Protein AF-A0A661R7Y7-F1 (afdb_monomer_lite)

Sequence (120 aa):
MWLTDNFLKPVYEVWMWEAVSSGRIAAPGFFADPGLRAAYLGAMFVGPSKGQIDEKKEVEAAKLRLDTHLTTLEQETVAMNGGDWEKNHMQQVKERKKQMDDGLINEPDLEDNNNGNTIE

Secondary structure (DSSP, 8-state):
-HHIIIIIHHHHHHHHHHHHHTTSS--TTTTT-HHHHHHHT------PPPPPS-HHHHHHHHHHHHHTTSS-HHHHHHHHHS--HHHHHHHHHHHHHHHHHTTS-PSP----S-------

Structure (mmCIF, N/CA/C/O backbone):
data_AF-A0A661R7Y7-F1
#
_entry.id   AF-A0A661R7Y7-F1
#
loop_
_atom_site.group_PDB
_atom_site.id
_atom_site.type_symbol
_atom_site.label_atom_id
_atom_site.label_alt_id
_atom_site.label_comp_id
_atom_site.label_asym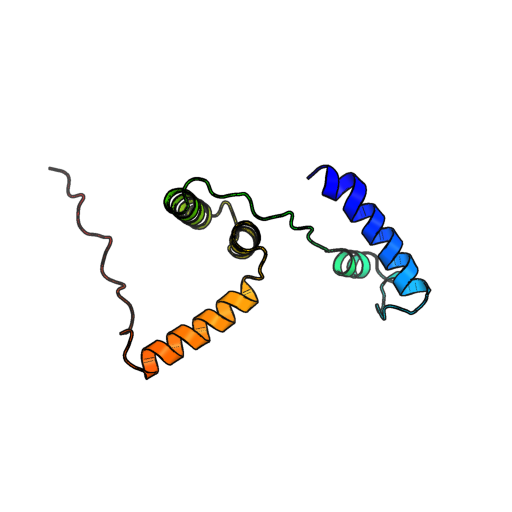_id
_atom_site.label_entity_id
_atom_site.label_seq_id
_atom_site.pdbx_PDB_ins_code
_atom_site.Cartn_x
_atom_site.Cartn_y
_atom_site.Cartn_z
_atom_site.occupancy
_atom_site.B_iso_or_equiv
_atom_site.auth_seq_id
_atom_site.auth_comp_id
_atom_site.auth_asym_id
_atom_site.auth_atom_id
_atom_site.pdbx_PDB_model_num
ATOM 1 N N . MET A 1 1 ? 6.768 3.432 8.474 1.00 64.88 1 MET A N 1
ATOM 2 C CA . M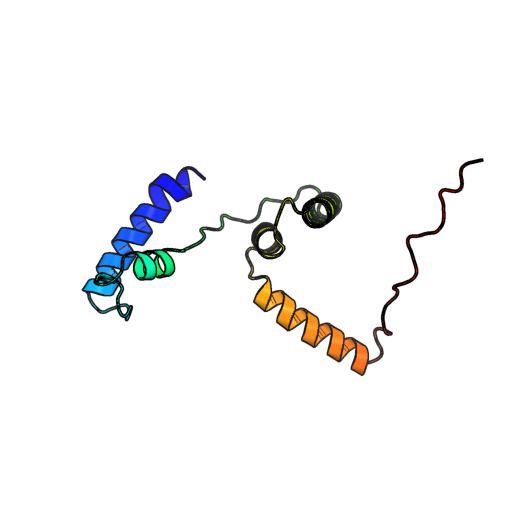ET A 1 1 ? 7.001 4.839 8.053 1.00 64.88 1 MET A CA 1
ATOM 3 C C . MET A 1 1 ? 6.364 5.719 9.113 1.00 64.88 1 MET A C 1
ATOM 5 O O . MET A 1 1 ? 5.187 5.528 9.372 1.00 64.88 1 MET A O 1
ATOM 9 N N . TRP A 1 2 ? 7.101 6.649 9.738 1.00 83.00 2 TRP A N 1
ATOM 10 C CA . TRP A 1 2 ? 6.621 7.365 10.937 1.00 83.00 2 TRP A CA 1
ATOM 11 C C . TRP A 1 2 ? 5.228 7.988 10.763 1.00 83.00 2 TRP A C 1
ATOM 13 O O . TRP A 1 2 ? 4.370 7.787 11.616 1.00 83.00 2 TRP A O 1
ATOM 23 N N . LEU A 1 3 ? 4.976 8.657 9.634 1.00 85.31 3 LEU A N 1
ATOM 24 C CA . LEU A 1 3 ? 3.678 9.273 9.340 1.00 85.31 3 LEU A CA 1
ATOM 25 C C . LEU A 1 3 ? 2.547 8.239 9.237 1.00 85.31 3 LEU A C 1
ATOM 27 O O . LEU A 1 3 ? 1.457 8.438 9.768 1.00 85.31 3 LEU A O 1
ATOM 31 N N . THR A 1 4 ? 2.815 7.115 8.576 1.00 83.00 4 THR A N 1
ATOM 32 C CA . THR A 1 4 ? 1.854 6.020 8.453 1.00 83.00 4 THR A CA 1
ATOM 33 C C . THR A 1 4 ? 1.523 5.418 9.809 1.00 83.00 4 THR A C 1
ATOM 35 O O . THR A 1 4 ? 0.354 5.226 10.124 1.00 83.00 4 THR A O 1
ATOM 38 N N . ASP A 1 5 ? 2.548 5.155 10.618 1.00 83.69 5 ASP A N 1
ATOM 39 C CA . ASP A 1 5 ? 2.399 4.437 11.881 1.00 83.69 5 ASP A CA 1
ATOM 40 C C . ASP A 1 5 ? 1.825 5.320 13.001 1.00 83.69 5 ASP A C 1
ATOM 42 O O . ASP A 1 5 ? 1.086 4.819 13.841 1.00 83.69 5 ASP A O 1
ATOM 46 N N . ASN A 1 6 ? 2.108 6.628 12.995 1.00 85.31 6 ASN A N 1
ATOM 47 C CA . ASN A 1 6 ? 1.707 7.540 14.075 1.00 85.31 6 ASN A CA 1
ATOM 48 C C . ASN A 1 6 ? 0.494 8.417 13.744 1.00 85.31 6 ASN A C 1
ATOM 50 O O . ASN A 1 6 ? -0.096 8.984 14.658 1.00 85.31 6 ASN A O 1
ATOM 54 N N . PHE A 1 7 ? 0.120 8.559 12.469 1.00 87.44 7 PHE A N 1
ATOM 55 C CA . PHE A 1 7 ? -0.986 9.433 12.070 1.00 87.44 7 PHE A CA 1
ATOM 56 C C . PHE A 1 7 ? -2.026 8.706 11.221 1.00 87.44 7 PHE A C 1
ATOM 58 O O . PHE A 1 7 ? -3.176 8.589 11.635 1.00 87.44 7 PHE A O 1
ATOM 65 N N . LEU A 1 8 ? -1.633 8.166 10.064 1.00 87.75 8 LEU A N 1
ATOM 66 C CA . LEU A 1 8 ? -2.599 7.601 9.113 1.00 87.75 8 LEU A CA 1
ATOM 67 C C . LEU A 1 8 ? -3.310 6.360 9.662 1.00 87.75 8 LEU A C 1
ATOM 69 O O . LEU A 1 8 ? -4.535 6.287 9.583 1.00 87.75 8 LEU A O 1
ATOM 73 N N . LYS A 1 9 ? -2.566 5.415 10.253 1.00 89.00 9 LYS A N 1
ATOM 74 C CA . LYS A 1 9 ? -3.148 4.204 10.848 1.00 89.00 9 LYS A CA 1
ATOM 75 C C . LYS A 1 9 ? -4.108 4.534 11.999 1.00 89.00 9 LYS A C 1
ATOM 77 O O . LYS A 1 9 ? -5.266 4.149 11.875 1.00 89.00 9 LYS A O 1
ATOM 82 N N . PRO A 1 10 ? -3.727 5.301 13.045 1.00 90.69 10 PRO A N 1
ATOM 83 C CA . PRO A 1 10 ? -4.664 5.647 14.119 1.00 90.69 10 PRO A CA 1
ATOM 84 C C . PRO A 1 10 ? -5.928 6.367 13.632 1.00 90.69 10 PRO A C 1
ATOM 86 O O . PRO A 1 10 ? -7.028 6.069 14.091 1.00 90.69 10 PRO A O 1
ATOM 89 N N . VAL A 1 11 ? -5.792 7.295 12.677 1.00 92.12 11 VAL A N 1
ATOM 90 C CA . VAL A 1 11 ? -6.943 8.015 12.109 1.00 92.12 11 VAL A CA 1
ATOM 91 C C . VAL A 1 11 ? -7.866 7.060 11.350 1.00 92.12 11 VAL A C 1
ATOM 93 O O . VAL A 1 11 ? -9.083 7.123 11.522 1.00 92.12 11 VAL A O 1
ATOM 96 N N . TYR A 1 12 ? -7.303 6.153 10.549 1.00 91.44 12 TYR A N 1
ATOM 97 C CA . TYR A 1 12 ? -8.073 5.148 9.818 1.00 91.44 12 TYR A CA 1
ATOM 98 C C . TYR A 1 12 ? -8.771 4.155 10.748 1.00 91.44 12 TYR A C 1
ATOM 100 O O . TYR A 1 12 ? -9.933 3.832 10.522 1.00 91.44 12 TYR A O 1
ATOM 108 N N . GLU A 1 13 ? -8.109 3.715 11.817 1.00 91.31 13 GLU A N 1
ATOM 109 C CA . GLU A 1 13 ? -8.702 2.819 12.811 1.00 91.31 13 GLU A CA 1
ATOM 110 C C . GLU A 1 13 ? -9.928 3.442 13.481 1.00 91.31 13 GLU A C 1
ATOM 112 O O . GLU A 1 13 ? -10.985 2.812 13.533 1.00 91.31 13 GLU A O 1
ATOM 117 N N . VAL A 1 14 ? -9.813 4.692 13.944 1.00 92.69 14 VAL A N 1
ATOM 118 C CA . VAL A 1 14 ? -10.924 5.418 14.580 1.00 92.69 14 VAL A CA 1
ATOM 119 C C . VAL A 1 14 ? -12.062 5.652 13.589 1.00 92.69 14 VAL A C 1
ATOM 121 O O . VAL A 1 14 ? -13.226 5.436 13.929 1.00 92.69 14 VAL A O 1
ATOM 1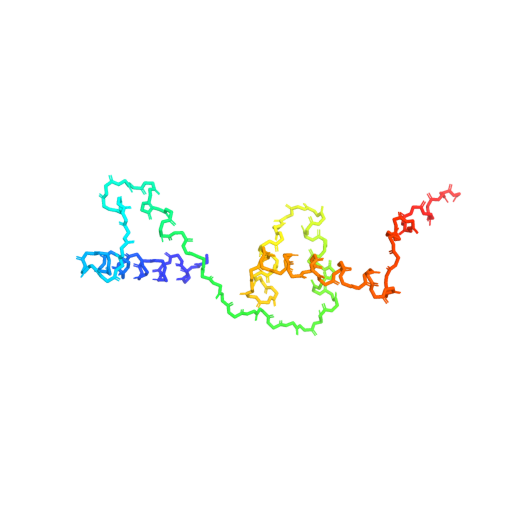24 N N . TRP A 1 15 ? -11.737 6.048 12.357 1.00 93.50 15 TRP A N 1
ATOM 125 C CA . TRP A 1 15 ? -12.728 6.226 11.299 1.00 93.50 15 TRP A CA 1
ATOM 126 C C . TRP A 1 15 ? -13.455 4.918 10.969 1.00 93.50 15 TRP A C 1
ATOM 128 O O . TRP A 1 15 ? -14.679 4.907 10.883 1.00 93.50 15 TRP A O 1
ATOM 138 N N . MET A 1 16 ? -12.730 3.805 10.833 1.00 91.56 16 MET A N 1
ATOM 139 C CA . MET A 1 16 ? -13.325 2.499 10.541 1.00 91.56 16 MET A CA 1
ATOM 140 C C . MET A 1 16 ? -14.236 2.055 11.689 1.00 91.56 16 MET A C 1
ATOM 142 O O . MET A 1 16 ? -15.328 1.543 11.457 1.00 91.56 16 MET A O 1
ATOM 146 N N . TRP A 1 17 ? -13.825 2.305 12.932 1.00 91.19 17 TRP A N 1
ATOM 147 C CA . TRP A 1 17 ? -14.633 2.013 1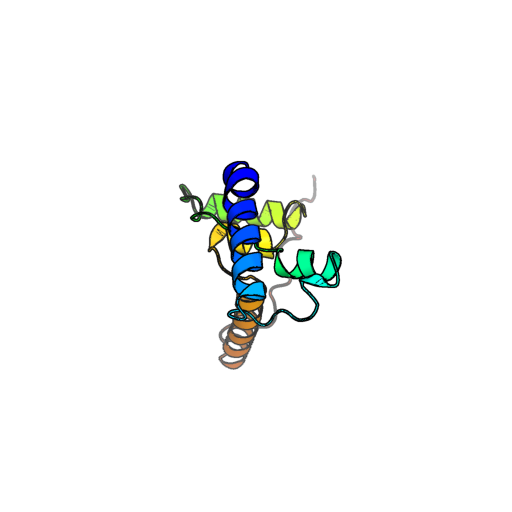4.112 1.00 91.19 17 TRP A CA 1
ATOM 148 C C . TRP A 1 17 ? -15.954 2.801 14.106 1.00 91.19 17 TRP A C 1
ATOM 150 O O . TRP A 1 17 ? -17.021 2.206 14.245 1.00 91.19 17 TRP A O 1
ATOM 160 N N . GLU A 1 18 ? -15.904 4.111 13.841 1.00 92.94 18 GLU A N 1
ATOM 161 C CA . GLU A 1 18 ? -17.091 4.972 13.700 1.00 92.94 18 GLU A CA 1
ATOM 162 C C . GLU A 1 18 ? -17.984 4.549 12.525 1.00 92.94 18 GLU A C 1
ATOM 164 O O . GLU A 1 18 ? -19.207 4.451 12.667 1.00 92.94 18 GLU A O 1
ATOM 169 N N . ALA A 1 19 ? -17.391 4.236 11.374 1.00 91.75 19 ALA A N 1
ATOM 170 C CA . ALA A 1 19 ? -18.111 3.844 10.168 1.00 91.75 19 ALA A CA 1
ATOM 171 C C . ALA A 1 19 ? -18.836 2.496 10.321 1.00 91.75 19 ALA A C 1
ATOM 173 O O . ALA A 1 19 ? -19.948 2.333 9.811 1.00 91.75 19 ALA A O 1
ATOM 174 N N . VAL A 1 20 ? -18.243 1.538 11.039 1.00 91.25 20 VAL A N 1
ATOM 175 C CA . VAL A 1 20 ? -18.887 0.250 11.331 1.00 91.25 20 VAL A CA 1
ATOM 176 C C . VAL A 1 20 ? -19.953 0.413 12.420 1.00 91.25 20 VAL A C 1
ATOM 178 O O . VAL A 1 20 ? -21.056 -0.108 12.266 1.00 91.25 20 VAL A O 1
ATOM 181 N N . SER A 1 21 ? -19.689 1.183 13.484 1.00 88.50 21 SER A N 1
ATOM 182 C CA . SER A 1 21 ? -20.677 1.440 14.549 1.00 88.50 21 SER A CA 1
ATOM 183 C C . SER A 1 21 ? -21.904 2.211 14.059 1.00 88.50 21 SER A C 1
ATOM 185 O O . SER A 1 21 ? -23.017 1.935 14.498 1.00 88.50 21 SER A O 1
ATOM 187 N N . SER A 1 22 ? -21.718 3.161 13.140 1.00 90.75 22 SER A N 1
ATOM 188 C CA . SER A 1 22 ? -22.810 3.921 12.515 1.00 90.75 22 SER A CA 1
ATOM 189 C C . SER A 1 22 ? -23.581 3.127 11.454 1.00 90.75 22 SER A C 1
ATOM 191 O O . SER A 1 22 ? -24.595 3.607 10.951 1.00 90.75 22 SER A O 1
ATOM 193 N N . GLY A 1 23 ? -23.115 1.924 11.098 1.00 89.44 23 GLY A N 1
ATOM 194 C CA . GLY A 1 23 ? -23.728 1.083 10.072 1.00 89.44 23 GLY A CA 1
ATOM 195 C C . GLY A 1 23 ? -23.457 1.535 8.633 1.00 89.44 23 GLY A C 1
ATOM 196 O O . GLY A 1 23 ? -24.069 1.000 7.711 1.00 89.44 23 GLY A O 1
ATOM 197 N N . ARG A 1 24 ? -22.540 2.491 8.410 1.00 91.12 24 ARG A N 1
ATOM 198 C CA . ARG A 1 24 ? -22.114 2.911 7.061 1.00 91.12 24 ARG A CA 1
ATOM 199 C C . ARG A 1 24 ? -21.358 1.794 6.340 1.00 91.12 24 ARG A C 1
ATOM 201 O O . ARG A 1 24 ? -21.468 1.668 5.124 1.00 91.12 24 ARG A O 1
ATOM 208 N N . ILE A 1 25 ? -20.592 0.996 7.084 1.00 89.69 25 ILE A N 1
ATOM 209 C CA . ILE A 1 25 ? -19.826 -0.138 6.563 1.00 89.69 25 ILE A CA 1
ATOM 210 C C . ILE A 1 25 ? -20.318 -1.424 7.222 1.00 89.69 25 ILE A C 1
ATOM 212 O O . ILE A 1 25 ? -20.266 -1.575 8.441 1.00 89.69 25 ILE A O 1
ATOM 216 N N . ALA A 1 26 ? -20.754 -2.381 6.402 1.00 86.75 26 ALA A N 1
ATOM 217 C CA . ALA A 1 26 ? -21.083 -3.722 6.861 1.00 86.75 26 ALA A CA 1
ATOM 218 C C . ALA A 1 26 ? -19.794 -4.546 7.016 1.00 86.75 26 ALA A C 1
ATOM 220 O O . ALA A 1 26 ? -19.290 -5.109 6.046 1.00 86.75 26 ALA A O 1
ATOM 221 N N . ALA A 1 27 ? -19.266 -4.615 8.239 1.00 85.88 27 ALA A N 1
ATOM 222 C CA . ALA A 1 27 ? -18.125 -5.460 8.596 1.00 85.88 27 ALA A CA 1
ATOM 223 C C . ALA A 1 27 ? -18.559 -6.525 9.626 1.00 85.88 27 ALA A C 1
ATOM 225 O O . ALA A 1 27 ? -18.537 -6.270 10.836 1.00 85.88 27 ALA A O 1
ATOM 226 N N . PRO A 1 28 ? -19.011 -7.713 9.175 1.00 86.00 28 PRO A N 1
ATOM 227 C CA . PRO A 1 28 ? -19.411 -8.797 10.066 1.00 86.00 28 PRO A CA 1
ATOM 228 C C . PRO A 1 28 ? -18.259 -9.193 10.991 1.00 86.00 28 PRO A C 1
ATOM 230 O O . PRO A 1 28 ? -17.128 -9.337 10.546 1.00 86.00 28 PRO A O 1
ATOM 233 N N . GLY A 1 29 ? -18.535 -9.361 12.284 1.00 84.94 29 GLY A N 1
ATOM 234 C CA . GLY A 1 29 ? -17.536 -9.825 13.252 1.00 84.94 29 GLY A CA 1
ATOM 235 C C . GLY A 1 29 ? -16.442 -8.813 13.621 1.00 84.94 29 GLY A C 1
ATOM 236 O O . GLY A 1 29 ? -15.587 -9.141 14.438 1.00 84.94 29 GLY A O 1
ATOM 237 N N . PHE A 1 30 ? -16.492 -7.576 13.114 1.00 86.75 30 PHE A N 1
ATOM 238 C CA . PHE A 1 30 ? -15.485 -6.540 13.385 1.00 86.75 30 PHE A CA 1
ATOM 239 C C . PHE A 1 30 ? -15.295 -6.226 14.881 1.00 86.75 30 PHE A C 1
ATOM 241 O O . PHE A 1 30 ? -14.177 -5.994 15.335 1.00 86.75 30 PHE A O 1
ATOM 248 N N . PHE A 1 31 ? -16.377 -6.249 15.667 1.00 87.31 31 PHE A N 1
ATOM 249 C CA . PHE A 1 31 ? -16.312 -6.080 17.127 1.00 87.31 31 PHE A CA 1
ATOM 250 C C . PHE A 1 31 ? -16.180 -7.404 17.892 1.00 87.31 31 PHE A C 1
ATOM 252 O O . PHE A 1 31 ? -15.935 -7.380 19.095 1.00 87.31 31 PHE A O 1
ATOM 259 N N . ALA A 1 32 ? -16.373 -8.544 17.222 1.00 88.31 32 ALA A N 1
ATOM 260 C CA . ALA A 1 32 ? -16.436 -9.858 17.857 1.00 88.31 32 ALA A CA 1
ATOM 261 C C . ALA A 1 32 ? -15.071 -10.559 17.904 1.00 88.31 32 ALA A C 1
ATOM 263 O O . ALA A 1 32 ? -14.780 -11.240 18.882 1.00 88.31 32 ALA A O 1
ATOM 264 N N . ASP A 1 33 ? -14.238 -10.377 16.874 1.00 90.75 33 ASP A N 1
ATOM 265 C CA . ASP A 1 33 ? -12.920 -11.006 16.778 1.00 90.75 33 ASP A CA 1
ATOM 266 C C . ASP A 1 33 ? -11.816 -9.969 16.481 1.00 90.75 33 ASP A C 1
ATOM 268 O O . ASP A 1 33 ? -11.838 -9.319 15.429 1.00 90.75 33 ASP A O 1
ATOM 272 N N . PRO A 1 34 ? -10.812 -9.820 17.370 1.00 86.12 34 PRO A N 1
ATOM 273 C CA . PRO A 1 34 ? -9.631 -9.003 17.110 1.00 86.12 34 PRO A CA 1
ATOM 274 C C . PRO A 1 34 ? -8.859 -9.394 15.842 1.00 86.12 34 PRO A C 1
ATOM 276 O O . PRO A 1 34 ? -8.273 -8.510 15.215 1.00 86.12 34 PRO A O 1
ATOM 279 N N . GLY A 1 35 ? -8.849 -10.676 15.460 1.00 86.69 35 GLY A N 1
ATOM 280 C CA . GLY A 1 35 ? -8.174 -11.159 14.252 1.00 86.69 35 GLY A CA 1
ATOM 281 C C . GLY A 1 35 ? -8.854 -10.654 12.983 1.00 86.69 35 GLY A C 1
ATOM 282 O O . GLY A 1 35 ? -8.218 -10.035 12.129 1.00 86.69 35 GLY A O 1
ATOM 283 N N . LEU A 1 36 ? -10.174 -10.823 12.903 1.00 85.19 36 LEU A N 1
ATOM 284 C CA . LEU A 1 36 ? -10.971 -10.294 11.799 1.00 85.19 36 LEU A CA 1
ATOM 285 C C . LEU A 1 36 ? -10.908 -8.762 11.727 1.00 85.19 36 LEU A C 1
ATOM 287 O O . LEU A 1 36 ? -10.777 -8.188 10.646 1.00 85.19 36 LEU A O 1
ATOM 291 N N . ARG A 1 37 ? -10.907 -8.088 12.883 1.00 86.62 37 ARG A N 1
ATOM 292 C CA . ARG A 1 37 ? -10.685 -6.640 12.961 1.00 86.62 37 ARG A CA 1
ATOM 293 C C . ARG A 1 37 ? -9.337 -6.237 12.363 1.00 86.62 37 ARG A C 1
ATOM 295 O O . ARG A 1 37 ? -9.287 -5.286 11.592 1.00 86.62 37 ARG A O 1
ATOM 302 N N . ALA A 1 38 ? -8.261 -6.958 12.682 1.00 86.75 38 ALA A N 1
ATOM 303 C CA . ALA A 1 38 ? -6.937 -6.683 12.127 1.00 86.75 38 ALA A CA 1
ATOM 304 C C . ALA A 1 38 ? -6.903 -6.856 10.599 1.00 86.75 38 ALA A C 1
ATOM 306 O O . ALA A 1 38 ? -6.269 -6.055 9.918 1.00 86.75 38 ALA A O 1
ATOM 307 N N . ALA A 1 39 ? -7.635 -7.833 10.054 1.00 86.56 39 ALA A N 1
ATOM 308 C CA . ALA A 1 39 ? -7.763 -8.014 8.608 1.00 86.56 39 ALA A CA 1
ATOM 309 C C . ALA A 1 39 ? -8.470 -6.822 7.933 1.00 86.56 39 ALA A C 1
ATOM 311 O O . ALA A 1 39 ? -7.988 -6.316 6.922 1.00 86.56 39 ALA A O 1
ATOM 312 N N . TYR A 1 40 ? -9.556 -6.310 8.523 1.00 85.44 40 TYR A N 1
ATOM 313 C CA . TYR A 1 40 ? -10.231 -5.096 8.037 1.00 85.44 40 TYR A CA 1
ATOM 314 C C . TYR A 1 40 ? -9.370 -3.828 8.162 1.00 85.44 40 TYR A C 1
ATOM 316 O O . TYR A 1 40 ? -9.489 -2.905 7.354 1.00 85.44 40 TYR A O 1
ATOM 324 N N . LEU A 1 41 ? -8.504 -3.775 9.175 1.00 88.38 41 LEU A N 1
ATOM 325 C CA . LEU A 1 41 ? -7.592 -2.658 9.425 1.00 88.38 41 LEU A CA 1
ATOM 326 C C . LEU A 1 41 ? -6.267 -2.755 8.651 1.00 88.38 41 LEU A C 1
ATOM 328 O O . LEU A 1 41 ? -5.453 -1.836 8.735 1.00 88.38 41 LEU A O 1
ATOM 332 N N . GLY A 1 42 ? -6.056 -3.827 7.880 1.00 83.81 42 GLY A N 1
ATOM 333 C CA . GLY A 1 42 ? -4.854 -4.104 7.088 1.00 83.81 42 GLY A CA 1
ATOM 334 C C . GLY A 1 42 ? -4.667 -3.191 5.872 1.00 83.81 42 GLY A C 1
ATOM 335 O O . GLY A 1 42 ? -4.351 -3.665 4.785 1.00 83.81 42 GLY A O 1
ATOM 336 N N . ALA A 1 43 ? -4.880 -1.885 6.029 1.00 81.12 43 ALA A N 1
ATOM 337 C CA . ALA A 1 43 ? -4.698 -0.900 4.976 1.00 81.12 43 ALA A CA 1
ATOM 338 C C . ALA A 1 43 ? -3.210 -0.580 4.768 1.00 81.12 43 ALA A C 1
ATOM 340 O O . ALA A 1 43 ? -2.464 -0.297 5.713 1.00 81.12 43 ALA A O 1
ATOM 341 N N . MET A 1 44 ? -2.788 -0.571 3.505 1.00 79.88 44 MET A N 1
ATOM 342 C CA . MET A 1 44 ? -1.468 -0.105 3.093 1.00 79.88 44 MET A CA 1
ATOM 343 C C . MET A 1 44 ? -1.567 1.337 2.595 1.00 79.88 44 MET A C 1
ATOM 345 O O . MET A 1 44 ? -2.310 1.637 1.665 1.00 79.88 44 MET A O 1
ATOM 349 N N . PHE A 1 45 ? -0.796 2.234 3.208 1.00 80.38 45 PHE A N 1
ATOM 350 C CA . PHE A 1 45 ? -0.725 3.632 2.791 1.00 80.38 45 PHE A CA 1
ATOM 351 C C . PHE A 1 45 ? 0.460 3.822 1.857 1.00 80.38 45 PHE A C 1
ATOM 353 O O . PHE A 1 45 ? 1.613 3.829 2.295 1.00 80.38 45 PHE A O 1
ATOM 360 N N . VAL A 1 46 ? 0.158 3.972 0.574 1.00 76.75 46 VAL A N 1
ATOM 361 C CA . VAL A 1 46 ? 1.147 4.193 -0.476 1.00 76.75 46 VAL A CA 1
ATOM 362 C C . VAL A 1 46 ? 1.282 5.698 -0.683 1.00 76.75 46 VAL A C 1
ATOM 364 O O . VAL A 1 46 ? 0.304 6.388 -0.962 1.00 76.75 46 VAL A O 1
ATOM 367 N N . GLY A 1 47 ? 2.489 6.220 -0.474 1.00 73.56 47 GLY A N 1
ATOM 368 C CA . GLY A 1 47 ? 2.804 7.612 -0.795 1.00 73.56 47 GLY A CA 1
ATOM 369 C C . GLY A 1 47 ? 2.902 7.837 -2.309 1.00 73.56 47 GLY A C 1
ATOM 370 O O . GLY A 1 47 ? 2.860 6.874 -3.072 1.00 73.56 47 GLY A O 1
ATOM 371 N N . PRO A 1 48 ? 3.069 9.090 -2.769 1.00 73.88 48 PRO A N 1
ATOM 372 C CA . PRO A 1 48 ? 3.357 9.345 -4.177 1.00 73.88 48 PRO A CA 1
ATOM 373 C C . PRO A 1 48 ? 4.587 8.541 -4.618 1.00 73.88 48 PRO A C 1
ATOM 375 O O . PRO A 1 48 ? 5.554 8.413 -3.857 1.00 73.88 48 PRO A O 1
ATOM 378 N N . SER A 1 49 ? 4.542 8.006 -5.840 1.00 70.00 49 SER A N 1
ATOM 379 C CA . SER A 1 49 ? 5.672 7.292 -6.435 1.00 70.00 49 SER A CA 1
ATOM 380 C C . SER A 1 49 ? 6.918 8.171 -6.365 1.00 70.00 49 SER A C 1
ATOM 382 O O . SER A 1 49 ? 6.860 9.376 -6.638 1.00 70.00 49 SER A O 1
ATOM 384 N N . LYS A 1 50 ? 8.055 7.584 -5.982 1.00 70.62 50 LYS A N 1
ATOM 385 C CA . LYS A 1 50 ? 9.320 8.322 -5.962 1.00 70.62 50 LYS A CA 1
ATOM 386 C C . LYS A 1 50 ? 9.599 8.843 -7.371 1.00 70.62 50 LYS A C 1
ATOM 388 O O . LYS A 1 50 ? 9.519 8.080 -8.330 1.00 70.62 50 LYS A O 1
ATOM 393 N N . GLY A 1 51 ? 9.925 10.130 -7.489 1.00 74.56 51 GLY A N 1
ATOM 394 C CA . GLY A 1 51 ? 10.379 10.687 -8.759 1.00 74.56 51 GLY A CA 1
ATOM 395 C C . GLY A 1 51 ? 11.611 9.921 -9.237 1.00 74.56 51 GLY A C 1
ATOM 396 O O . GLY A 1 51 ? 12.561 9.750 -8.472 1.00 74.56 51 GLY A O 1
ATOM 397 N N . GLN A 1 52 ? 11.573 9.433 -10.474 1.00 79.75 52 GLN A N 1
ATOM 398 C CA . GLN A 1 52 ? 12.696 8.725 -11.077 1.00 79.75 52 GLN A CA 1
ATOM 399 C C . GLN A 1 52 ? 13.619 9.744 -11.747 1.00 79.75 52 GLN A C 1
ATOM 401 O O . GLN A 1 52 ? 13.164 10.604 -12.498 1.00 79.75 52 GLN A O 1
ATOM 406 N N . ILE A 1 53 ? 14.915 9.672 -11.439 1.00 82.62 53 ILE A N 1
ATOM 407 C CA . ILE A 1 53 ? 15.944 10.494 -12.098 1.00 82.62 53 ILE A CA 1
ATOM 408 C C . ILE A 1 53 ? 16.455 9.780 -13.358 1.00 82.62 53 ILE A C 1
ATOM 410 O O . ILE A 1 53 ? 16.713 10.421 -14.371 1.00 82.62 53 ILE A O 1
ATOM 414 N N . ASP A 1 54 ? 16.585 8.453 -13.292 1.00 87.12 54 ASP A N 1
ATOM 415 C CA . ASP A 1 54 ? 17.017 7.587 -14.388 1.00 87.12 54 ASP A CA 1
ATOM 416 C C . ASP A 1 54 ? 16.168 6.311 -14.361 1.00 87.12 54 ASP A C 1
ATOM 418 O O . ASP A 1 54 ? 16.381 5.421 -13.536 1.00 87.12 54 ASP A O 1
ATOM 422 N N . GLU A 1 55 ? 15.172 6.243 -15.244 1.00 85.00 55 GLU A N 1
ATOM 423 C CA . GLU A 1 55 ? 14.196 5.147 -15.279 1.00 85.00 55 GLU A CA 1
ATOM 424 C C . GLU A 1 55 ? 14.873 3.788 -15.512 1.00 85.00 55 GLU A C 1
ATOM 426 O O . GLU A 1 55 ? 14.498 2.783 -14.907 1.00 85.00 55 GLU A O 1
ATOM 431 N N . LYS A 1 56 ? 15.923 3.748 -16.344 1.00 88.69 56 LYS A N 1
ATOM 432 C CA . LYS A 1 56 ? 16.597 2.495 -16.700 1.00 88.69 56 LYS A CA 1
ATOM 433 C C . LYS A 1 56 ? 17.317 1.895 -15.495 1.00 88.69 56 LYS A C 1
ATOM 435 O O . LYS A 1 56 ? 17.157 0.706 -15.221 1.00 88.69 56 LYS A O 1
ATOM 440 N N . LYS A 1 57 ? 18.070 2.715 -14.756 1.00 88.25 57 LYS A N 1
ATOM 441 C CA . LYS A 1 57 ? 18.789 2.252 -13.558 1.00 88.25 57 LYS A CA 1
ATOM 442 C C . LYS A 1 57 ? 17.843 1.812 -12.446 1.00 88.25 57 LYS A C 1
ATOM 444 O O . LYS A 1 57 ? 18.113 0.816 -11.782 1.00 88.25 57 LYS A O 1
ATOM 449 N N . GLU A 1 58 ? 16.731 2.516 -12.253 1.00 85.50 58 GLU A N 1
ATOM 450 C CA . GLU A 1 58 ? 15.747 2.151 -11.228 1.00 85.50 58 GLU A CA 1
ATOM 451 C C . GLU A 1 58 ? 15.040 0.826 -11.557 1.00 85.50 58 GLU A C 1
ATOM 453 O O . GLU A 1 58 ? 14.822 0.005 -10.662 1.00 85.50 58 GLU A O 1
ATOM 458 N N . VAL A 1 59 ? 14.747 0.571 -12.839 1.00 87.38 59 VAL A N 1
ATOM 459 C CA . VAL A 1 59 ? 14.197 -0.716 -13.297 1.00 87.38 59 VAL A CA 1
ATOM 460 C C . VAL A 1 59 ? 15.211 -1.850 -13.139 1.00 87.38 59 VAL A C 1
ATOM 462 O O . VAL A 1 59 ? 14.848 -2.925 -12.660 1.00 87.38 59 VAL A O 1
ATOM 465 N N . GLU A 1 60 ? 16.481 -1.634 -13.485 1.00 89.31 60 GLU A N 1
ATOM 466 C CA . GLU A 1 60 ? 17.551 -2.618 -13.252 1.00 89.31 60 GLU A CA 1
ATOM 467 C C . GLU A 1 60 ? 17.717 -2.925 -11.757 1.00 89.31 60 GLU A C 1
ATOM 469 O O . GLU A 1 60 ? 17.779 -4.090 -11.360 1.00 89.31 60 GLU A O 1
ATOM 474 N N . ALA A 1 61 ? 17.688 -1.897 -10.906 1.00 86.88 61 ALA A N 1
ATOM 475 C CA . ALA A 1 61 ? 17.729 -2.065 -9.459 1.00 86.88 61 ALA A CA 1
ATOM 476 C C . ALA A 1 61 ? 16.501 -2.817 -8.918 1.00 86.88 61 ALA A C 1
ATOM 478 O O . ALA A 1 61 ? 16.621 -3.550 -7.938 1.00 86.88 61 ALA A O 1
ATOM 479 N N . ALA A 1 62 ? 15.317 -2.639 -9.511 1.00 86.25 62 ALA A N 1
ATOM 480 C CA . ALA A 1 62 ? 14.115 -3.380 -9.125 1.00 86.25 62 ALA A CA 1
ATOM 481 C C . ALA A 1 62 ? 14.192 -4.858 -9.523 1.00 86.25 62 ALA A C 1
ATOM 483 O O . ALA A 1 62 ? 13.869 -5.717 -8.705 1.00 86.25 62 ALA A O 1
ATOM 484 N N . LYS A 1 63 ? 14.700 -5.166 -10.724 1.00 89.94 63 LYS A N 1
ATOM 485 C CA . LYS A 1 63 ? 14.985 -6.552 -11.135 1.00 89.94 63 LYS A CA 1
ATOM 486 C C . LYS A 1 63 ? 15.950 -7.222 -10.163 1.00 89.94 63 LYS A C 1
ATOM 488 O O . LYS A 1 63 ? 15.633 -8.274 -9.628 1.00 89.94 63 LYS A O 1
ATOM 493 N N . LEU A 1 64 ? 17.054 -6.551 -9.827 1.00 92.00 64 LEU A N 1
ATOM 494 C CA . LEU A 1 64 ? 18.029 -7.080 -8.873 1.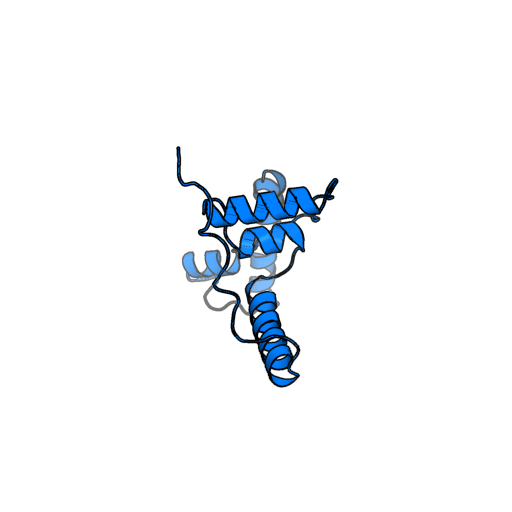00 92.00 64 LEU A CA 1
ATOM 495 C C . LEU A 1 64 ? 17.419 -7.331 -7.483 1.00 92.00 64 LEU A C 1
ATOM 497 O O . LEU A 1 64 ? 17.739 -8.330 -6.840 1.00 92.00 64 LEU A O 1
ATOM 501 N N . ARG A 1 65 ? 16.534 -6.444 -7.008 1.00 87.88 65 ARG A N 1
ATOM 502 C CA . ARG A 1 65 ? 15.830 -6.615 -5.725 1.00 87.88 65 ARG A CA 1
ATOM 503 C C . ARG A 1 65 ? 14.902 -7.830 -5.728 1.00 87.88 65 ARG A C 1
ATOM 505 O O . ARG A 1 65 ? 14.882 -8.557 -4.733 1.00 87.88 65 ARG A O 1
ATOM 512 N N . LEU A 1 66 ? 14.195 -8.060 -6.834 1.00 89.00 66 LEU A N 1
ATOM 513 C CA . LEU A 1 66 ? 13.342 -9.234 -7.025 1.00 89.00 66 LEU A CA 1
ATOM 514 C C . LEU A 1 66 ? 14.170 -10.519 -7.115 1.00 89.00 66 LEU A C 1
ATOM 516 O O . LEU A 1 66 ? 13.877 -11.472 -6.399 1.00 89.00 66 LEU A O 1
ATOM 520 N N . ASP A 1 67 ? 15.247 -10.519 -7.902 1.00 90.25 67 ASP A N 1
ATOM 521 C CA . ASP A 1 67 ? 16.140 -11.676 -8.063 1.00 90.25 67 ASP A CA 1
ATOM 522 C C . ASP A 1 67 ? 16.832 -12.049 -6.740 1.00 90.25 67 ASP A C 1
ATOM 524 O O . ASP A 1 67 ? 16.999 -13.222 -6.402 1.00 90.25 67 ASP A O 1
ATOM 528 N N . THR A 1 68 ? 17.176 -11.044 -5.930 1.00 89.06 68 THR A N 1
ATOM 529 C CA . THR A 1 68 ? 17.758 -11.230 -4.587 1.00 89.06 68 THR A CA 1
ATOM 530 C C . THR A 1 68 ? 16.695 -11.555 -3.525 1.00 89.06 68 THR A C 1
ATOM 532 O O . THR A 1 68 ? 17.037 -11.786 -2.368 1.00 89.06 68 THR A O 1
ATOM 535 N N . HIS A 1 69 ? 15.407 -11.598 -3.887 1.00 86.38 69 HIS A N 1
ATOM 536 C CA . HIS A 1 69 ? 14.276 -11.841 -2.979 1.00 86.38 69 HIS A CA 1
ATOM 537 C C . HIS A 1 69 ? 14.191 -10.840 -1.812 1.00 86.38 69 HIS A C 1
ATOM 539 O O . HIS A 1 69 ? 13.677 -11.153 -0.737 1.00 86.38 69 HIS A O 1
ATOM 545 N N . LEU A 1 70 ? 14.706 -9.622 -2.011 1.00 82.50 70 LEU A N 1
ATOM 546 C CA . LEU A 1 70 ? 14.663 -8.563 -1.001 1.00 82.50 70 LEU A CA 1
ATOM 547 C C . LEU A 1 70 ? 13.266 -7.940 -0.904 1.00 82.50 70 LEU A C 1
ATOM 549 O O . LEU A 1 70 ? 12.861 -7.465 0.157 1.00 82.50 70 LEU A O 1
ATOM 553 N N . THR A 1 71 ? 12.545 -7.928 -2.021 1.00 86.31 71 THR A N 1
ATOM 554 C CA . THR A 1 71 ? 11.216 -7.339 -2.154 1.00 86.31 71 THR A CA 1
ATOM 555 C C . THR A 1 71 ? 10.282 -8.286 -2.894 1.00 86.31 71 THR A C 1
ATOM 557 O O . THR A 1 71 ? 10.704 -9.207 -3.592 1.00 86.31 71 THR A O 1
ATOM 560 N N . THR A 1 72 ? 8.982 -8.079 -2.704 1.00 87.88 72 THR A N 1
ATOM 561 C CA . THR A 1 72 ? 7.944 -8.815 -3.435 1.00 87.88 72 THR A CA 1
ATOM 562 C C . THR A 1 72 ? 7.521 -8.066 -4.695 1.00 87.88 72 THR A C 1
ATOM 564 O O . THR A 1 72 ? 7.639 -6.842 -4.778 1.00 87.88 72 THR A O 1
ATOM 567 N N . LEU A 1 73 ? 6.957 -8.796 -5.660 1.00 85.81 73 LEU A N 1
ATOM 568 C CA . LEU A 1 73 ? 6.401 -8.212 -6.885 1.00 85.81 73 LEU A CA 1
ATOM 569 C C . LEU A 1 73 ? 5.306 -7.174 -6.599 1.00 85.81 73 LEU A C 1
ATOM 571 O O . LEU A 1 73 ? 5.250 -6.143 -7.268 1.00 85.81 73 LEU A O 1
ATOM 575 N N . GLU A 1 74 ? 4.485 -7.416 -5.575 1.00 84.44 74 GLU A N 1
ATOM 576 C CA . GLU A 1 74 ? 3.474 -6.466 -5.101 1.00 84.44 74 GLU A CA 1
ATOM 577 C C . GLU A 1 74 ? 4.127 -5.172 -4.600 1.00 84.44 74 GLU A C 1
ATOM 579 O O . GLU A 1 74 ? 3.776 -4.084 -5.045 1.00 84.44 74 GLU A O 1
ATOM 584 N N . GLN A 1 75 ? 5.145 -5.277 -3.739 1.00 83.12 75 GLN A N 1
ATOM 585 C CA . GLN A 1 75 ? 5.845 -4.107 -3.199 1.00 83.12 75 GLN A CA 1
ATOM 586 C C . GLN A 1 75 ? 6.530 -3.273 -4.286 1.00 83.12 75 GLN A C 1
ATOM 588 O O . GLN A 1 75 ? 6.483 -2.045 -4.224 1.00 83.12 75 GLN A O 1
ATOM 593 N N . GLU A 1 76 ? 7.151 -3.915 -5.276 1.00 84.81 76 GLU A N 1
ATOM 594 C CA . GLU A 1 76 ? 7.784 -3.210 -6.396 1.00 84.81 76 GLU A CA 1
ATOM 595 C C . GLU A 1 76 ? 6.758 -2.540 -7.309 1.00 84.81 76 GLU A C 1
ATOM 597 O O . GLU A 1 76 ? 6.937 -1.385 -7.694 1.00 84.81 76 GLU A O 1
ATOM 602 N N . THR A 1 77 ? 5.651 -3.228 -7.602 1.00 84.31 77 THR A N 1
ATOM 603 C CA . THR A 1 77 ? 4.558 -2.674 -8.411 1.00 84.31 77 THR A CA 1
ATOM 604 C C . THR A 1 77 ? 4.006 -1.420 -7.747 1.00 84.31 77 THR A C 1
ATOM 606 O O . THR A 1 77 ? 4.035 -0.337 -8.330 1.00 84.31 77 THR A O 1
ATOM 609 N N . VAL A 1 78 ? 3.632 -1.534 -6.476 1.00 83.31 78 VAL A N 1
ATOM 610 C CA . VAL A 1 78 ? 3.133 -0.424 -5.665 1.00 83.31 78 VAL A CA 1
ATOM 611 C C . VAL A 1 78 ? 4.140 0.730 -5.605 1.00 83.31 78 VAL A C 1
ATOM 613 O O . VAL A 1 78 ? 3.754 1.892 -5.717 1.00 83.31 78 VAL A O 1
ATOM 616 N N . ALA A 1 79 ? 5.436 0.445 -5.465 1.00 80.06 79 ALA A N 1
ATOM 617 C CA . ALA A 1 79 ? 6.466 1.481 -5.405 1.00 80.06 79 ALA A CA 1
ATOM 618 C C . ALA A 1 79 ? 6.664 2.219 -6.742 1.00 80.06 79 ALA A C 1
ATOM 620 O O . ALA A 1 79 ? 6.939 3.422 -6.739 1.00 80.06 79 ALA A O 1
ATOM 621 N N . MET A 1 80 ? 6.542 1.510 -7.867 1.00 78.75 80 MET A N 1
ATOM 622 C CA . MET A 1 80 ? 6.766 2.063 -9.204 1.00 78.75 80 MET A CA 1
ATOM 623 C C . MET A 1 80 ? 5.551 2.797 -9.761 1.00 78.75 80 MET A C 1
ATOM 625 O O . MET A 1 80 ? 5.700 3.891 -10.300 1.00 78.75 80 MET A O 1
ATOM 629 N N . ASN A 1 81 ? 4.363 2.202 -9.658 1.00 76.69 81 ASN A N 1
ATOM 630 C CA . ASN A 1 81 ? 3.157 2.712 -10.310 1.00 76.69 81 ASN A CA 1
ATOM 631 C C . ASN A 1 81 ? 1.985 2.956 -9.348 1.00 76.69 81 ASN A C 1
ATOM 633 O O . ASN A 1 81 ? 0.952 3.463 -9.783 1.00 76.69 81 ASN A O 1
ATOM 637 N N . GLY A 1 82 ? 2.122 2.622 -8.059 1.00 75.44 82 GLY A N 1
ATOM 638 C CA . GLY A 1 82 ? 1.034 2.736 -7.079 1.00 75.44 82 GLY A CA 1
ATOM 639 C C . GLY A 1 82 ? -0.144 1.795 -7.349 1.00 75.44 82 GLY A C 1
ATOM 640 O O . GLY A 1 82 ? -1.213 1.966 -6.768 1.00 75.44 82 GLY A O 1
ATOM 641 N N . GLY A 1 83 ? 0.031 0.848 -8.266 1.00 81.62 83 GLY A N 1
ATOM 642 C CA . GLY A 1 83 ? -0.965 -0.114 -8.694 1.00 81.62 83 GLY A CA 1
ATOM 643 C C . GLY A 1 83 ? -0.871 -1.429 -7.933 1.00 81.62 83 GLY A C 1
ATOM 644 O O . GLY A 1 83 ? -0.081 -1.596 -7.012 1.00 81.62 83 GLY A O 1
ATOM 645 N N . ASP A 1 84 ? -1.707 -2.362 -8.365 1.00 84.12 84 ASP A N 1
ATOM 646 C CA . ASP A 1 84 ? -1.907 -3.683 -7.774 1.00 84.12 84 ASP A CA 1
ATOM 647 C C . ASP A 1 84 ? -1.295 -4.728 -8.716 1.00 84.12 84 ASP A C 1
ATOM 649 O O . ASP A 1 84 ? -1.593 -4.734 -9.922 1.00 84.12 84 ASP A O 1
ATOM 653 N N . TRP A 1 85 ? -0.397 -5.573 -8.201 1.00 87.31 85 TRP A N 1
ATOM 654 C CA . TRP A 1 85 ? 0.311 -6.532 -9.044 1.00 87.31 85 TRP A CA 1
ATOM 655 C C . TRP A 1 85 ? -0.616 -7.619 -9.575 1.00 87.31 85 TRP A C 1
ATOM 657 O O . TRP A 1 85 ? -0.475 -7.994 -10.738 1.00 87.31 85 TRP A O 1
ATOM 667 N N . GLU A 1 86 ? -1.595 -8.087 -8.800 1.00 86.81 86 GLU A N 1
ATOM 668 C CA . GLU A 1 86 ? -2.530 -9.122 -9.254 1.00 86.81 86 GLU A CA 1
ATOM 669 C C . GLU A 1 86 ? -3.350 -8.633 -10.450 1.00 86.81 86 GLU A C 1
ATOM 671 O O . GLU A 1 86 ? -3.499 -9.345 -11.452 1.00 86.81 86 GLU A O 1
ATOM 676 N N . LYS A 1 87 ? -3.829 -7.383 -10.394 1.00 87.00 87 LYS A N 1
ATOM 677 C CA . LYS A 1 87 ? -4.526 -6.761 -11.531 1.00 87.00 87 LYS A CA 1
ATOM 678 C C . LYS A 1 87 ? -3.629 -6.671 -12.760 1.00 87.00 87 LYS A C 1
ATOM 680 O O . LYS A 1 87 ? -4.054 -7.046 -13.856 1.00 87.00 87 LYS A O 1
ATOM 685 N N . ASN A 1 88 ? -2.393 -6.212 -12.574 1.00 87.94 88 ASN A N 1
ATOM 686 C CA . ASN A 1 88 ? -1.425 -6.088 -13.661 1.00 87.94 88 ASN A CA 1
ATOM 687 C C . ASN A 1 88 ? -1.066 -7.455 -14.251 1.00 87.94 88 ASN A C 1
ATOM 689 O O . ASN A 1 88 ? -0.979 -7.589 -15.467 1.00 87.94 88 ASN A O 1
ATOM 693 N N . HIS A 1 89 ? -0.902 -8.482 -13.421 1.00 89.69 89 HIS A N 1
ATOM 694 C CA . HIS A 1 89 ? -0.565 -9.829 -13.859 1.00 89.69 89 HIS A CA 1
ATOM 695 C C . HIS A 1 89 ? -1.700 -10.458 -14.674 1.00 89.69 89 HIS A C 1
ATOM 697 O O . HIS A 1 89 ? -1.468 -10.951 -15.778 1.00 89.69 89 HIS A O 1
ATOM 703 N N . MET A 1 90 ? -2.946 -10.370 -14.190 1.00 89.62 90 MET A N 1
ATOM 704 C CA . MET A 1 90 ? -4.116 -10.831 -14.947 1.00 89.62 90 MET A CA 1
ATOM 705 C C . MET A 1 90 ? -4.217 -10.153 -16.316 1.00 89.62 90 MET A C 1
ATOM 707 O O . MET A 1 90 ? -4.579 -10.793 -17.306 1.00 89.62 90 MET A O 1
ATOM 711 N N . GLN A 1 91 ? -3.910 -8.859 -16.371 1.00 90.69 91 GLN A N 1
ATOM 712 C CA . GLN A 1 91 ? -3.920 -8.100 -17.610 1.00 90.69 91 GLN A CA 1
ATOM 713 C C . GLN A 1 91 ? -2.774 -8.523 -18.544 1.00 90.69 91 GLN A C 1
ATOM 715 O O . GLN A 1 91 ? -3.031 -8.822 -19.708 1.00 90.69 91 GLN A O 1
ATOM 720 N N . GLN A 1 92 ? -1.553 -8.679 -18.026 1.00 89.56 92 GLN A N 1
ATOM 721 C CA . GLN A 1 92 ? -0.395 -9.160 -18.791 1.00 89.56 92 GLN A CA 1
ATOM 722 C C . GLN A 1 92 ? -0.627 -10.544 -19.404 1.00 89.56 92 GLN A C 1
ATOM 724 O O . GLN A 1 92 ? -0.231 -10.786 -20.542 1.00 89.56 92 GLN A O 1
ATOM 729 N N . VAL A 1 93 ? -1.292 -11.458 -18.690 1.00 91.25 93 VAL A N 1
ATOM 730 C CA . VAL A 1 93 ? -1.635 -12.787 -19.224 1.00 91.25 93 VAL A CA 1
ATOM 731 C C . VAL A 1 93 ? -2.581 -12.670 -20.419 1.00 91.25 93 VAL A C 1
ATOM 733 O O . VAL A 1 93 ? -2.375 -13.333 -21.436 1.00 91.25 93 VAL A O 1
ATOM 736 N N . LYS A 1 94 ? -3.604 -11.810 -20.327 1.00 90.81 94 LYS A N 1
ATOM 737 C CA . LYS A 1 94 ? -4.532 -11.558 -21.442 1.00 90.81 94 LYS A CA 1
ATOM 738 C C . LYS A 1 94 ? -3.814 -10.942 -22.638 1.00 90.81 94 LYS A C 1
ATOM 740 O O . LYS A 1 94 ? -4.063 -11.353 -23.767 1.00 90.81 94 LYS A O 1
ATOM 745 N N . GLU A 1 95 ? -2.931 -9.982 -22.387 1.00 89.38 95 GLU A N 1
ATOM 746 C CA . GLU A 1 95 ? -2.147 -9.301 -23.417 1.00 89.38 95 GLU A CA 1
ATOM 747 C C . GLU A 1 95 ? -1.200 -10.264 -24.126 1.00 89.38 95 GLU A C 1
ATOM 749 O O . GLU A 1 95 ? -1.267 -10.370 -25.345 1.00 89.38 95 GLU A O 1
ATOM 754 N N . ARG A 1 96 ? -0.407 -11.037 -23.375 1.00 88.19 96 ARG A N 1
ATOM 755 C CA . ARG A 1 96 ? 0.490 -12.069 -23.918 1.00 88.19 96 ARG A CA 1
ATOM 756 C C . ARG A 1 96 ? -0.263 -13.088 -24.756 1.00 88.19 96 ARG A C 1
ATOM 758 O O . ARG A 1 96 ? 0.167 -13.404 -25.857 1.00 88.19 96 ARG A O 1
ATOM 765 N N . LYS A 1 97 ? -1.396 -13.583 -24.253 1.00 88.56 97 LYS A N 1
ATOM 766 C CA . LYS A 1 97 ? -2.211 -14.553 -24.987 1.00 88.56 97 LYS A CA 1
ATOM 767 C C . LYS A 1 97 ? -2.701 -13.971 -26.311 1.00 88.56 97 LYS A C 1
ATOM 769 O O . LYS A 1 97 ? -2.543 -14.601 -27.346 1.00 88.56 97 LYS A O 1
ATOM 774 N N . LYS A 1 98 ? -3.230 -12.747 -26.285 1.00 87.75 98 LYS A N 1
ATOM 775 C CA . LYS A 1 98 ? -3.693 -12.073 -27.499 1.00 87.75 98 LYS A CA 1
ATOM 776 C C . LYS A 1 98 ? -2.549 -11.813 -28.480 1.00 87.75 98 LYS A C 1
ATOM 778 O O . LYS A 1 98 ? -2.707 -12.015 -29.672 1.00 87.75 98 LYS A O 1
ATOM 783 N N . GLN A 1 99 ? -1.393 -11.398 -27.979 1.00 86.44 99 GLN A N 1
ATOM 784 C CA . GLN A 1 99 ? -0.209 -11.187 -28.802 1.00 86.44 99 GLN A CA 1
ATOM 785 C C . GLN A 1 99 ? 0.293 -12.493 -29.444 1.00 86.44 99 GLN A C 1
ATOM 787 O O . GLN A 1 99 ? 0.756 -12.453 -30.579 1.00 86.44 99 GLN A O 1
ATOM 792 N N . MET A 1 100 ? 0.182 -13.636 -28.759 1.00 85.62 100 MET A N 1
ATOM 793 C CA . MET A 1 100 ? 0.466 -14.955 -29.341 1.00 85.62 100 MET A CA 1
ATOM 794 C C . MET A 1 100 ? -0.560 -15.325 -30.419 1.00 85.62 100 MET A C 1
ATOM 796 O O . MET A 1 100 ? -0.170 -15.734 -31.509 1.00 85.62 100 MET A O 1
ATOM 800 N N . ASP A 1 101 ? -1.855 -15.123 -30.149 1.00 86.25 101 ASP A N 1
ATOM 801 C CA . ASP A 1 101 ? -2.940 -15.385 -31.108 1.00 86.25 101 ASP A CA 1
ATOM 802 C C . ASP A 1 101 ? -2.801 -14.519 -32.381 1.00 86.25 101 ASP A C 1
ATOM 804 O O . ASP A 1 101 ? -3.042 -14.992 -33.492 1.00 86.25 101 ASP A O 1
ATOM 808 N N . ASP A 1 102 ? -2.362 -13.267 -32.222 1.00 87.12 102 ASP A N 1
ATOM 809 C CA . ASP A 1 102 ? -2.121 -12.308 -33.307 1.00 87.12 102 ASP A CA 1
ATOM 810 C C . ASP A 1 102 ? -0.750 -12.518 -34.003 1.00 87.12 102 ASP A C 1
ATOM 812 O O . ASP A 1 102 ? -0.426 -11.810 -34.959 1.00 87.12 102 ASP A O 1
ATOM 816 N N . GLY A 1 103 ? 0.070 -13.476 -33.542 1.00 84.69 103 GLY A N 1
ATOM 817 C CA . GLY A 1 103 ? 1.379 -13.809 -34.123 1.00 84.69 103 GLY A CA 1
ATOM 818 C C . GLY A 1 103 ? 2.493 -12.783 -33.866 1.00 84.69 103 GLY A C 1
ATOM 819 O O . GLY A 1 103 ? 3.477 -12.746 -34.603 1.00 84.69 103 GLY A O 1
ATOM 820 N N . LEU A 1 104 ? 2.347 -11.931 -32.846 1.00 75.62 104 LEU A N 1
ATOM 821 C CA . LEU A 1 104 ? 3.311 -10.886 -32.469 1.00 75.62 104 LEU A CA 1
ATOM 822 C C . LEU A 1 104 ? 4.456 -11.400 -31.574 1.00 75.62 104 LEU A C 1
ATOM 824 O O . LEU A 1 104 ? 5.463 -10.711 -31.425 1.00 75.62 104 LEU A O 1
ATOM 828 N N . ILE A 1 105 ? 4.306 -12.585 -30.977 1.00 73.75 105 ILE A N 1
ATOM 829 C CA . ILE A 1 105 ? 5.317 -13.267 -30.151 1.00 73.75 105 ILE A CA 1
ATOM 830 C C . ILE A 1 105 ? 5.226 -14.779 -30.367 1.00 73.75 105 ILE A C 1
ATOM 832 O O . ILE A 1 105 ? 4.130 -15.335 -30.356 1.00 73.75 105 ILE A O 1
ATOM 836 N N . ASN A 1 106 ? 6.378 -15.438 -30.500 1.00 61.22 106 ASN A N 1
ATOM 837 C CA . ASN A 1 106 ? 6.496 -16.898 -30.464 1.00 61.22 106 ASN A CA 1
ATOM 838 C C . ASN A 1 106 ? 6.755 -17.372 -29.013 1.00 61.22 106 ASN A C 1
ATOM 840 O O . ASN A 1 106 ? 7.215 -16.590 -28.179 1.00 61.22 106 ASN A O 1
ATOM 844 N N . GLU A 1 107 ? 6.425 -18.630 -28.691 1.00 59.44 107 GLU A N 1
ATOM 845 C CA . GLU A 1 107 ? 6.769 -19.277 -27.406 1.00 59.44 107 GLU A CA 1
ATOM 846 C C . GLU A 1 107 ? 8.279 -19.168 -27.090 1.00 59.44 107 GLU A C 1
ATOM 848 O O . GLU A 1 107 ? 9.089 -19.020 -28.002 1.00 59.44 107 GLU A O 1
ATOM 853 N N . PRO A 1 108 ? 8.658 -19.152 -25.800 1.00 54.38 108 PRO A N 1
ATOM 854 C CA . PRO A 1 108 ? 9.602 -18.185 -25.257 1.00 54.38 108 PRO A CA 1
ATOM 855 C C . PRO A 1 108 ? 11.046 -18.400 -25.714 1.00 54.38 108 PRO A C 1
ATOM 857 O O . PRO A 1 108 ? 11.542 -19.526 -25.717 1.00 54.38 108 PRO A O 1
ATOM 860 N N . ASP A 1 109 ? 11.736 -17.277 -25.933 1.00 47.69 109 ASP A N 1
ATOM 861 C CA . ASP A 1 109 ? 13.194 -17.117 -25.908 1.00 47.69 109 ASP A CA 1
ATOM 862 C C . ASP A 1 109 ? 13.764 -17.516 -24.522 1.00 47.69 109 ASP A C 1
ATOM 864 O O . ASP A 1 109 ? 14.235 -16.689 -23.743 1.00 47.69 109 ASP A O 1
ATOM 868 N N . LEU A 1 110 ? 13.667 -18.801 -24.162 1.00 44.09 110 LEU A N 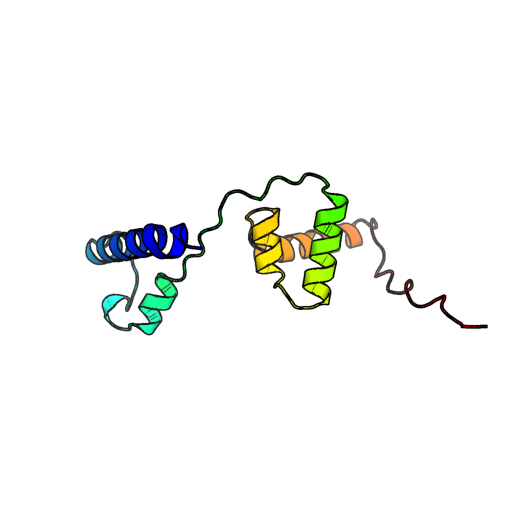1
ATOM 869 C CA . LEU A 1 110 ? 14.340 -19.400 -23.001 1.00 44.09 110 LEU A CA 1
ATOM 870 C C . LEU A 1 110 ? 15.821 -19.706 -23.284 1.00 44.09 110 LEU A C 1
ATOM 872 O O . LEU A 1 110 ? 16.528 -20.176 -22.395 1.00 44.09 110 LEU A O 1
ATOM 876 N N . GLU A 1 111 ? 16.306 -19.417 -24.490 1.00 41.16 111 GLU A N 1
ATOM 877 C CA . GLU A 1 111 ? 17.708 -19.543 -24.876 1.00 41.16 111 GLU A CA 1
ATOM 878 C C . GLU A 1 111 ? 18.320 -18.164 -25.121 1.00 41.16 111 GLU A C 1
ATOM 880 O O . GLU A 1 111 ? 18.402 -17.712 -26.251 1.00 41.16 111 GLU A O 1
ATOM 885 N N . ASP A 1 112 ? 18.739 -17.486 -24.056 1.00 41.78 112 ASP A N 1
ATOM 886 C CA . ASP A 1 112 ? 19.976 -16.698 -24.076 1.00 41.78 112 ASP A CA 1
ATOM 887 C C . ASP A 1 112 ? 20.233 -16.137 -22.680 1.00 41.78 112 ASP A C 1
ATOM 889 O O . ASP A 1 112 ? 19.613 -15.160 -22.277 1.00 41.78 112 ASP A O 1
ATOM 893 N N . ASN A 1 113 ? 21.100 -16.815 -21.918 1.00 41.38 113 ASN A N 1
ATOM 894 C CA . ASN A 1 113 ? 22.022 -16.232 -20.926 1.00 41.38 113 ASN A CA 1
ATOM 895 C C . ASN A 1 113 ? 22.887 -17.330 -20.274 1.00 41.38 113 ASN A C 1
ATOM 897 O O . ASN A 1 113 ? 23.041 -17.373 -19.056 1.00 41.38 113 ASN A O 1
ATOM 901 N N . ASN A 1 114 ? 23.452 -18.249 -21.066 1.00 43.75 114 ASN A N 1
ATOM 902 C CA . ASN A 1 114 ? 24.417 -19.224 -20.541 1.00 43.75 114 ASN A CA 1
ATOM 903 C C . ASN A 1 114 ? 25.621 -19.478 -21.457 1.00 43.75 114 ASN A C 1
ATOM 905 O O . ASN A 1 114 ? 26.207 -20.552 -21.418 1.00 43.75 114 ASN A O 1
ATOM 909 N N . ASN A 1 115 ? 26.040 -18.476 -22.236 1.00 40.59 115 ASN A N 1
ATOM 910 C CA . ASN A 1 115 ? 27.240 -18.574 -23.065 1.00 40.59 115 ASN A CA 1
ATOM 911 C C . ASN A 1 115 ? 28.189 -17.402 -22.787 1.00 40.59 115 ASN A C 1
ATOM 913 O O . ASN A 1 115 ? 27.973 -16.299 -23.282 1.00 40.59 115 ASN A O 1
ATOM 917 N N . GLY A 1 116 ? 29.265 -17.660 -22.032 1.00 40.91 116 GLY A N 1
ATOM 918 C CA . GLY A 1 116 ? 30.454 -16.804 -22.095 1.00 40.91 116 GLY A CA 1
ATOM 919 C C . GLY A 1 116 ? 31.241 -16.542 -20.812 1.00 40.91 116 GLY A C 1
ATOM 920 O O . GLY A 1 116 ? 31.703 -15.422 -20.639 1.00 40.91 116 GLY A O 1
ATOM 921 N N . ASN A 1 117 ? 31.460 -17.524 -19.932 1.00 41.28 117 ASN A N 1
ATOM 922 C CA . ASN A 1 117 ? 32.670 -17.480 -19.101 1.00 41.28 117 ASN A CA 1
ATOM 923 C C . ASN A 1 117 ? 33.327 -18.863 -19.027 1.00 41.28 117 ASN A C 1
ATOM 925 O O . ASN A 1 117 ? 33.221 -19.577 -18.034 1.00 41.28 117 ASN A O 1
ATOM 929 N N . THR A 1 118 ? 33.975 -19.249 -20.131 1.00 35.84 118 THR A N 1
ATOM 930 C CA . THR A 1 118 ? 35.063 -20.229 -20.078 1.00 35.84 118 THR A CA 1
ATOM 931 C C . THR A 1 118 ? 36.342 -19.431 -19.880 1.00 35.84 118 THR A C 1
ATOM 933 O O . THR A 1 118 ? 36.766 -18.687 -20.756 1.00 35.84 118 THR A O 1
ATOM 936 N N . ILE A 1 119 ? 36.869 -19.547 -18.670 1.00 46.38 119 ILE A N 1
ATOM 937 C CA . ILE A 1 119 ? 38.195 -19.116 -18.243 1.00 46.38 119 ILE A CA 1
ATOM 938 C C . ILE A 1 119 ? 39.234 -19.920 -19.038 1.00 46.38 119 ILE A C 1
ATOM 940 O O . ILE A 1 119 ? 39.344 -21.130 -18.834 1.00 46.38 119 ILE A O 1
ATOM 944 N N . GLU A 1 120 ? 39.964 -19.247 -19.927 1.00 39.94 120 GLU A N 1
ATOM 945 C CA . GLU A 1 120 ? 41.372 -19.557 -20.220 1.00 39.94 120 GLU A CA 1
ATOM 946 C C . GLU A 1 120 ? 42.264 -18.599 -19.424 1.00 39.94 120 GLU A C 1
ATOM 948 O O . GLU A 1 120 ? 41.922 -17.393 -19.354 1.00 39.94 120 GLU A O 1
#

Foldseek 3Di:
DCCCVPPVLVVVLVVVVVCVVVVVDDQPCCVPDPVSVVVVSPDDDQDPAPDDPDPVVVVVVLVVCVVVVVDDPQVSCCNHPVDGSVVVVVVVVVVVVVCVVVVVDDPDPPPDDDDDDDDD

Radius of gyration: 21.7 Å; chains: 1; bounding box: 65×31×52 Å

pLDDT: mean 80.64, std 14.48, range [35.84, 93.5]